Protein AF-D9XY69-F1 (afdb_monomer)

pLDDT: mean 93.39, std 6.17, range [56.41, 97.88]

Nearest PDB structures (foldseek):
  2dg8-assembly1_D  TM=9.136E-01  e=1.006E-06  Streptomyces coelicolor A3(2)
  7acl-assembly1_B  TM=8.622E-01  e=5.812E-03  Escherichia coli
  3hta-assembly2_C  TM=8.224E-01  e=2.117E-02  Streptomyces lividans

Secondary structure (DSSP, 8-state):
-HHHHHHHHHHTT-HHHHHHHHHHHHHHHHHHTTTS-HHHHHHHHHHHHHHHHHHHH-SSPPPHHHHHHHHHHHHS--

Mean predicted aligned error: 3.4 Å

Structure (mmCIF, N/CA/C/O backbone):
data_AF-D9XY69-F1
#
_entry.id   AF-D9XY69-F1
#
loop_
_atom_site.group_PDB
_atom_site.id
_atom_site.type_symbol
_atom_site.label_atom_id
_atom_site.label_alt_id
_atom_site.label_comp_id
_atom_site.label_asym_id
_atom_site.label_entity_id
_atom_site.label_seq_id
_atom_site.pdbx_PDB_ins_code
_atom_site.Cartn_x
_atom_site.Cartn_y
_atom_site.Cartn_z
_atom_site.occupancy
_atom_site.B_iso_or_equiv
_atom_site.auth_seq_id
_atom_site.auth_comp_id
_atom_site.auth_asym_id
_atom_site.auth_atom_id
_atom_site.pdbx_PDB_model_num
ATOM 1 N N . MET A 1 1 ? -0.985 0.143 -12.240 1.00 79.75 1 MET A N 1
ATOM 2 C CA . MET A 1 1 ? 0.099 -0.321 -11.348 1.00 79.75 1 MET A CA 1
ATOM 3 C C . MET A 1 1 ? 1.423 -0.578 -12.055 1.00 79.75 1 MET A C 1
ATOM 5 O O . MET A 1 1 ? 2.420 -0.658 -11.354 1.00 79.75 1 MET A O 1
ATOM 9 N N . ILE A 1 2 ? 1.472 -0.582 -13.394 1.00 85.75 2 ILE A N 1
ATOM 10 C CA . ILE A 1 2 ? 2.700 -0.819 -14.173 1.00 85.75 2 ILE A CA 1
ATOM 11 C C . ILE A 1 2 ? 3.886 0.029 -13.675 1.00 85.75 2 ILE A C 1
ATOM 13 O O . ILE A 1 2 ? 4.890 -0.526 -13.247 1.00 85.75 2 ILE A O 1
ATOM 17 N N . LEU A 1 3 ? 3.731 1.356 -13.593 1.00 90.56 3 LEU A N 1
ATOM 18 C CA . LEU A 1 3 ? 4.817 2.251 -13.161 1.00 90.56 3 LEU A CA 1
ATOM 19 C C . LEU A 1 3 ? 5.313 1.979 -11.729 1.00 90.56 3 LEU A C 1
ATOM 21 O O . LEU A 1 3 ? 6.507 2.067 -11.456 1.00 90.56 3 LEU A O 1
ATOM 25 N N . THR A 1 4 ? 4.413 1.638 -10.804 1.00 91.12 4 THR A N 1
ATOM 26 C CA . THR A 1 4 ? 4.781 1.318 -9.415 1.00 91.12 4 THR A CA 1
ATOM 27 C C . THR A 1 4 ? 5.560 0.004 -9.344 1.00 91.12 4 THR A C 1
ATOM 29 O O . THR A 1 4 ? 6.549 -0.092 -8.622 1.00 91.12 4 THR A O 1
ATOM 32 N N . GLN A 1 5 ? 5.161 -0.996 -10.133 1.00 91.81 5 GLN A N 1
ATOM 33 C CA . GLN A 1 5 ? 5.840 -2.293 -10.206 1.00 91.81 5 GLN A CA 1
ATOM 34 C C . GLN A 1 5 ? 7.229 -2.173 -10.854 1.00 91.81 5 GLN A C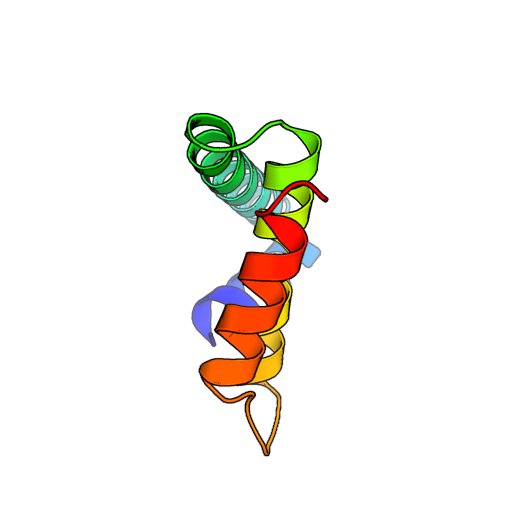 1
ATOM 36 O O . GLN A 1 5 ? 8.201 -2.758 -10.367 1.00 91.81 5 GLN A O 1
ATOM 41 N N . GLU A 1 6 ? 7.350 -1.371 -11.913 1.00 94.44 6 GLU A N 1
ATOM 42 C CA . GLU A 1 6 ? 8.634 -1.034 -12.537 1.00 94.44 6 GLU A CA 1
ATOM 43 C C . GLU A 1 6 ? 9.553 -0.301 -11.553 1.00 94.44 6 GLU A C 1
ATOM 45 O O . GLU A 1 6 ? 10.721 -0.666 -11.404 1.00 94.44 6 GLU A O 1
ATOM 50 N N . LEU A 1 7 ? 9.017 0.672 -10.808 1.00 94.50 7 LEU A N 1
ATOM 51 C CA . LEU A 1 7 ? 9.757 1.384 -9.769 1.00 94.50 7 LEU A CA 1
ATOM 52 C C . LEU A 1 7 ? 10.266 0.435 -8.676 1.00 94.50 7 LEU A C 1
ATOM 54 O O . LEU A 1 7 ? 11.429 0.534 -8.288 1.00 94.50 7 LEU A O 1
ATOM 58 N N . TYR A 1 8 ? 9.444 -0.501 -8.196 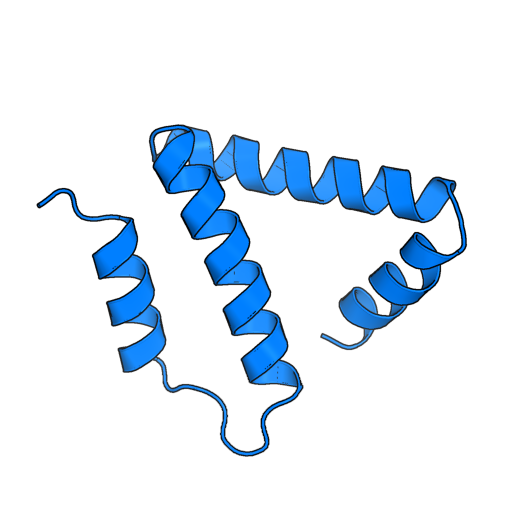1.00 93.00 8 TYR A N 1
ATOM 59 C CA . TYR A 1 8 ? 9.882 -1.499 -7.212 1.00 93.00 8 TYR A CA 1
ATOM 60 C C . TYR A 1 8 ? 10.952 -2.439 -7.771 1.00 93.00 8 TYR A C 1
ATOM 62 O O . TYR A 1 8 ? 11.911 -2.769 -7.072 1.00 93.00 8 TYR A O 1
ATOM 70 N N . THR A 1 9 ? 10.850 -2.804 -9.049 1.00 95.06 9 THR A N 1
ATOM 71 C CA . THR A 1 9 ? 11.877 -3.597 -9.741 1.00 95.06 9 THR A CA 1
ATOM 72 C C . THR A 1 9 ? 13.211 -2.849 -9.814 1.00 95.06 9 THR A C 1
ATOM 74 O O . THR A 1 9 ? 14.266 -3.443 -9.579 1.00 95.06 9 THR A O 1
ATOM 77 N N . LEU A 1 10 ? 13.183 -1.542 -10.095 1.00 97.12 10 LEU A N 1
ATOM 78 C CA . LEU A 1 10 ? 14.369 -0.682 -10.062 1.00 97.12 10 LEU A CA 1
ATOM 79 C C . LEU A 1 10 ? 14.920 -0.542 -8.638 1.00 97.12 10 LEU A C 1
ATOM 81 O O . LEU A 1 10 ? 16.119 -0.716 -8.424 1.00 97.12 10 LEU A O 1
ATOM 85 N N . ALA A 1 11 ? 14.056 -0.296 -7.653 1.00 97.00 11 ALA A N 1
ATOM 86 C CA . ALA A 1 11 ? 14.427 -0.143 -6.247 1.00 97.00 11 ALA A CA 1
ATOM 87 C C . ALA A 1 11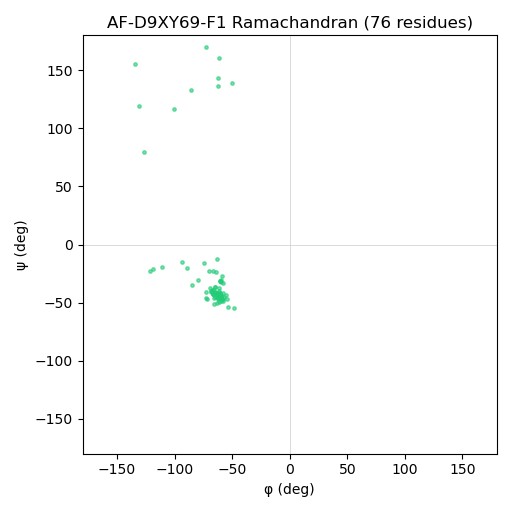 ? 15.096 -1.392 -5.657 1.00 97.00 11 ALA A C 1
ATOM 89 O O . ALA A 1 11 ? 15.978 -1.271 -4.808 1.00 97.00 11 ALA A O 1
ATOM 90 N N . ALA A 1 12 ? 14.737 -2.588 -6.136 1.00 96.31 12 ALA A N 1
ATOM 91 C CA . ALA A 1 12 ? 15.380 -3.835 -5.726 1.00 96.31 12 ALA A CA 1
ATOM 92 C C . ALA A 1 12 ? 16.865 -3.917 -6.132 1.00 96.31 12 ALA A C 1
ATOM 94 O O . ALA A 1 12 ? 17.626 -4.661 -5.514 1.00 96.31 12 ALA A O 1
ATOM 95 N N . ARG A 1 13 ? 17.283 -3.168 -7.162 1.00 96.75 13 ARG A N 1
ATOM 96 C CA . ARG A 1 13 ? 18.623 -3.264 -7.770 1.00 96.75 13 ARG A CA 1
ATOM 97 C C . ARG A 1 13 ? 19.443 -1.976 -7.681 1.00 96.75 13 ARG A C 1
ATOM 99 O O . ARG A 1 13 ? 20.663 -2.036 -7.782 1.00 96.75 13 ARG A O 1
ATOM 106 N N . HIS A 1 14 ? 18.799 -0.828 -7.486 1.00 97.81 14 HIS A N 1
ATOM 107 C CA . HIS A 1 14 ? 19.432 0.486 -7.569 1.00 97.81 14 HIS A CA 1
ATOM 108 C C . HIS A 1 14 ? 19.094 1.353 -6.350 1.00 97.81 14 HIS A C 1
ATOM 110 O O . HIS A 1 14 ? 17.936 1.714 -6.125 1.00 97.81 14 HIS A O 1
ATOM 116 N N . GLU A 1 15 ? 20.128 1.743 -5.599 1.00 96.81 15 GLU A N 1
ATOM 117 C CA . GLU A 1 15 ? 19.993 2.474 -4.330 1.00 96.81 15 GLU A CA 1
ATOM 118 C C . GLU A 1 15 ? 19.182 3.780 -4.423 1.00 96.81 15 GLU A C 1
ATOM 120 O O . GLU A 1 15 ? 18.278 3.960 -3.606 1.00 96.81 15 GLU A O 1
ATOM 125 N N . PRO A 1 16 ? 19.360 4.643 -5.447 1.00 97.44 16 PRO A N 1
ATOM 126 C CA . PRO A 1 16 ? 18.577 5.879 -5.542 1.00 97.44 16 PRO A CA 1
ATOM 127 C C . PRO A 1 16 ? 17.059 5.643 -5.620 1.00 97.44 16 PRO A C 1
ATOM 129 O O . PRO A 1 16 ? 16.261 6.430 -5.108 1.00 97.44 16 PRO A O 1
ATOM 132 N N . TYR A 1 17 ? 16.636 4.533 -6.231 1.00 97.56 17 TYR A N 1
ATOM 133 C CA . TYR A 1 17 ? 15.221 4.171 -6.335 1.00 97.56 17 TYR A CA 1
ATOM 134 C C . TYR A 1 17 ? 14.698 3.542 -5.039 1.00 97.56 17 TYR A C 1
ATOM 136 O O . TYR A 1 17 ? 13.530 3.738 -4.693 1.00 97.56 17 TYR A O 1
ATOM 144 N N . ARG A 1 18 ? 15.560 2.850 -4.282 1.00 96.56 18 ARG A N 1
ATOM 145 C CA . ARG A 1 18 ? 15.255 2.371 -2.925 1.00 96.56 18 ARG A CA 1
ATOM 146 C C . ARG A 1 18 ? 14.981 3.546 -1.989 1.00 96.56 18 ARG A C 1
ATOM 148 O O . ARG A 1 18 ? 13.964 3.551 -1.295 1.00 96.56 18 ARG A O 1
ATOM 155 N N . GLU A 1 19 ? 15.829 4.572 -2.023 1.00 97.25 19 GLU A N 1
ATOM 156 C CA . GLU A 1 19 ? 15.641 5.803 -1.249 1.00 97.25 19 GLU A CA 1
ATOM 157 C C . GLU A 1 19 ? 14.352 6.537 -1.631 1.00 97.25 19 GLU A C 1
ATOM 159 O O . GLU A 1 19 ? 13.615 7.004 -0.754 1.00 97.25 19 GLU A O 1
ATOM 164 N N . LEU A 1 20 ? 14.049 6.608 -2.933 1.00 96.75 20 LEU A N 1
ATOM 165 C CA . LEU A 1 20 ? 12.807 7.193 -3.433 1.00 96.75 20 LEU A CA 1
ATOM 166 C C . LEU A 1 20 ? 11.579 6.451 -2.888 1.00 96.75 20 LEU A C 1
ATOM 168 O O . LEU A 1 20 ? 10.680 7.098 -2.344 1.00 96.75 20 LEU A O 1
ATOM 172 N N . CYS A 1 21 ? 11.562 5.116 -2.970 1.00 95.38 21 CYS A N 1
ATOM 173 C CA . CYS A 1 21 ? 10.481 4.296 -2.418 1.00 95.38 21 CYS A CA 1
ATOM 174 C C . CYS A 1 21 ? 10.344 4.498 -0.908 1.00 95.38 21 CYS A C 1
ATOM 176 O O . CYS A 1 21 ? 9.247 4.745 -0.414 1.00 95.38 21 CYS A O 1
ATOM 178 N N . ALA A 1 22 ? 11.459 4.484 -0.173 1.00 94.69 22 ALA A N 1
ATOM 179 C CA . ALA A 1 22 ? 11.447 4.683 1.270 1.00 94.69 22 ALA A CA 1
ATOM 180 C C . ALA A 1 22 ? 10.89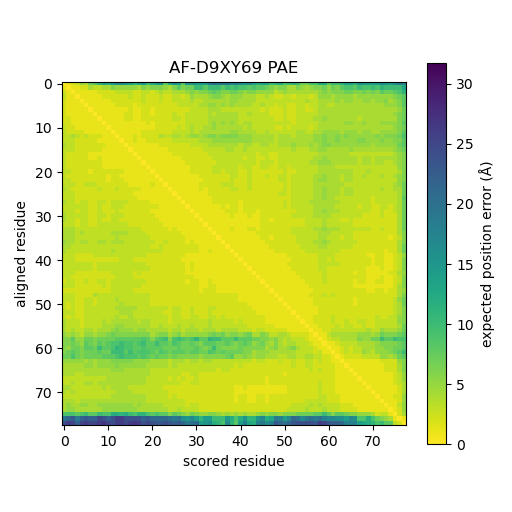3 6.066 1.655 1.00 94.69 22 ALA A C 1
ATOM 182 O O . ALA A 1 22 ? 10.133 6.185 2.616 1.00 94.69 22 ALA A O 1
ATOM 183 N N . ARG A 1 23 ? 11.233 7.122 0.904 1.00 97.06 23 ARG A N 1
ATOM 184 C CA . ARG A 1 23 ? 10.698 8.473 1.126 1.00 97.06 23 ARG A CA 1
ATOM 185 C C . ARG A 1 23 ? 9.202 8.552 0.827 1.00 97.06 23 ARG A C 1
ATOM 187 O O . ARG A 1 23 ? 8.474 9.167 1.604 1.00 97.06 23 ARG A O 1
ATOM 194 N N . TRP A 1 24 ? 8.749 7.929 -0.258 1.00 94.81 24 TRP A N 1
ATOM 195 C CA . TRP A 1 24 ? 7.329 7.861 -0.601 1.00 94.81 24 TRP A CA 1
ATOM 196 C C . TRP A 1 24 ? 6.523 7.102 0.466 1.00 94.81 24 TRP A C 1
ATOM 198 O O . TRP A 1 24 ? 5.573 7.668 1.005 1.00 94.81 24 TRP A O 1
ATOM 208 N N . MET A 1 25 ? 6.955 5.900 0.858 1.00 93.94 25 MET A N 1
ATOM 209 C CA . MET A 1 25 ? 6.296 5.089 1.893 1.00 93.94 25 MET A CA 1
ATOM 210 C C . MET A 1 25 ? 6.254 5.801 3.250 1.00 93.94 25 MET A C 1
ATOM 212 O O . MET A 1 25 ? 5.229 5.796 3.927 1.00 93.94 25 MET A O 1
ATOM 216 N N . ARG A 1 26 ? 7.344 6.477 3.650 1.00 95.25 26 ARG A N 1
ATOM 217 C CA . ARG A 1 26 ? 7.334 7.304 4.870 1.00 95.25 26 ARG A CA 1
ATOM 218 C C . ARG A 1 26 ? 6.290 8.412 4.785 1.00 95.25 26 ARG A C 1
ATOM 220 O O . ARG A 1 26 ? 5.544 8.602 5.735 1.00 95.25 26 ARG A O 1
ATOM 227 N N . ARG A 1 27 ? 6.213 9.120 3.653 1.00 96.44 27 ARG A N 1
ATOM 228 C CA . ARG A 1 27 ? 5.238 10.202 3.471 1.00 96.44 27 ARG A CA 1
ATOM 229 C C . ARG A 1 27 ? 3.796 9.691 3.493 1.00 96.44 27 ARG A C 1
ATOM 231 O O . ARG A 1 27 ? 2.968 10.347 4.113 1.00 96.44 27 ARG A O 1
ATOM 238 N N . SER A 1 28 ? 3.514 8.548 2.860 1.00 95.00 28 SER A N 1
ATOM 239 C CA . SER A 1 28 ? 2.208 7.870 2.934 1.00 95.00 28 SER A CA 1
ATOM 240 C C . SER A 1 28 ? 1.807 7.634 4.391 1.00 95.00 28 SER A C 1
ATOM 242 O O . SER A 1 28 ? 0.778 8.132 4.847 1.00 95.00 28 SER A O 1
ATOM 244 N N . ARG A 1 29 ? 2.686 6.990 5.167 1.00 95.62 29 ARG A N 1
ATOM 245 C CA . ARG A 1 29 ? 2.408 6.681 6.570 1.00 95.62 29 ARG A CA 1
ATOM 246 C C . ARG A 1 29 ? 2.230 7.915 7.445 1.00 95.62 29 ARG A C 1
ATOM 248 O O . ARG A 1 29 ? 1.285 7.953 8.218 1.00 95.62 29 ARG A O 1
ATOM 255 N N . THR A 1 30 ? 3.068 8.938 7.283 1.00 97.06 30 THR A N 1
ATOM 256 C CA . THR A 1 30 ? 2.928 10.196 8.035 1.00 97.06 30 THR A CA 1
ATOM 257 C C . THR A 1 30 ? 1.585 10.882 7.779 1.00 97.06 30 THR A C 1
ATOM 259 O O . THR A 1 30 ? 1.076 11.560 8.663 1.00 97.06 30 THR A O 1
ATOM 262 N N . LEU A 1 31 ? 0.992 10.725 6.590 1.00 97.81 31 LEU A N 1
ATOM 263 C CA . LEU A 1 31 ? -0.358 11.232 6.327 1.00 97.81 31 LEU A CA 1
ATOM 264 C C . LEU A 1 31 ? -1.423 10.394 7.046 1.00 97.81 31 LEU A C 1
ATOM 266 O O . LEU A 1 31 ? -2.348 10.957 7.620 1.00 97.81 31 LEU A O 1
ATOM 270 N N . LEU A 1 32 ? -1.283 9.067 7.066 1.00 97.56 32 LEU A N 1
ATOM 271 C CA . LEU A 1 32 ? -2.207 8.185 7.790 1.00 97.56 32 LEU A CA 1
ATOM 272 C C . LEU A 1 32 ? -2.154 8.407 9.310 1.00 97.56 32 LEU A C 1
ATOM 274 O O . LEU A 1 32 ? -3.192 8.391 9.968 1.00 97.56 32 LEU A O 1
ATOM 278 N N . GLU A 1 33 ? -0.970 8.686 9.854 1.00 97.88 33 GLU A N 1
ATOM 279 C CA . GLU A 1 33 ? -0.745 9.005 11.273 1.00 97.88 33 GLU A CA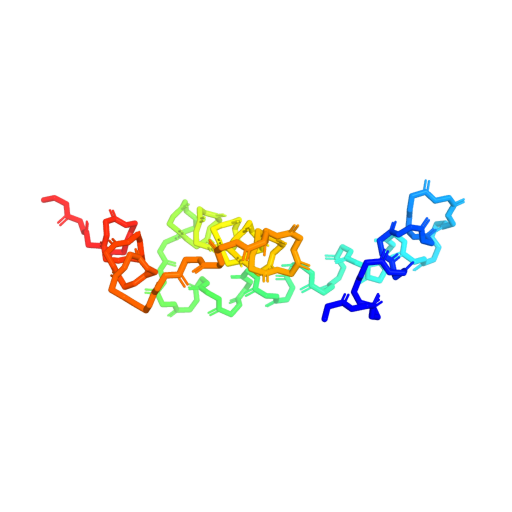 1
ATOM 280 C C . GLU A 1 33 ? -1.444 10.303 11.729 1.00 97.88 33 GLU A C 1
ATOM 282 O O . GLU A 1 33 ? -1.567 10.547 12.925 1.00 97.88 33 GLU A O 1
ATOM 287 N N . GLN A 1 34 ? -1.951 11.134 10.808 1.00 97.81 34 GLN A N 1
ATOM 288 C CA . GLN A 1 34 ? -2.790 12.295 11.155 1.00 97.81 34 GLN A CA 1
ATOM 289 C C . GLN A 1 34 ? -4.213 11.896 11.567 1.00 97.81 34 GLN A C 1
ATOM 291 O O . GLN A 1 34 ? -4.939 12.708 12.141 1.00 97.81 34 GLN A O 1
ATOM 296 N N . HIS A 1 35 ? -4.622 10.665 11.257 1.00 96.62 35 HIS A N 1
ATOM 297 C CA . HIS A 1 35 ? -5.979 10.165 11.468 1.00 96.62 35 HIS A CA 1
ATOM 298 C C . HIS A 1 35 ? -6.032 8.928 12.367 1.00 96.62 35 HIS A C 1
ATOM 300 O O . HIS A 1 35 ? -7.070 8.656 12.964 1.00 96.62 35 HIS A O 1
ATOM 306 N N . PHE A 1 36 ? -4.927 8.190 12.466 1.00 96.50 36 PHE A N 1
ATOM 307 C CA . PHE A 1 36 ? -4.838 6.926 13.188 1.00 96.50 36 PHE A CA 1
ATOM 308 C C . PHE A 1 36 ? -3.577 6.880 14.049 1.00 96.50 36 PHE A C 1
ATOM 310 O O . PHE A 1 36 ? -2.584 7.538 13.742 1.00 96.50 36 PHE A O 1
ATOM 317 N N . ASP A 1 37 ? -3.589 6.067 15.108 1.00 95.69 37 ASP A N 1
ATOM 318 C CA . ASP A 1 37 ? -2.371 5.775 15.860 1.00 95.69 37 ASP A CA 1
ATOM 319 C C . ASP A 1 37 ? -1.324 5.078 14.969 1.00 95.69 37 ASP A C 1
ATOM 321 O O . ASP A 1 37 ? -1.642 4.497 13.928 1.00 95.69 37 ASP A O 1
ATOM 325 N N . ALA A 1 38 ? -0.058 5.113 15.387 1.00 95.44 38 ALA A N 1
ATOM 326 C CA . ALA A 1 38 ? 1.054 4.596 14.590 1.00 95.44 38 ALA A CA 1
ATOM 327 C C . ALA A 1 38 ? 0.907 3.108 14.211 1.00 95.44 38 ALA A C 1
ATOM 329 O O . ALA A 1 38 ? 1.346 2.699 13.130 1.00 95.44 38 ALA A O 1
ATOM 330 N N . ALA A 1 39 ? 0.294 2.288 15.073 1.00 95.56 39 ALA A N 1
ATOM 331 C CA . ALA A 1 39 ? 0.111 0.867 14.803 1.00 95.56 39 ALA A CA 1
ATOM 332 C C . ALA A 1 39 ? -0.967 0.654 13.731 1.00 95.56 39 ALA A C 1
ATOM 334 O O . ALA A 1 39 ? -0.740 -0.087 12.771 1.00 95.56 39 ALA A O 1
ATOM 335 N N . THR A 1 40 ? -2.101 1.344 13.854 1.00 96.31 40 THR A N 1
ATOM 336 C CA . THR A 1 40 ? -3.192 1.315 12.869 1.00 96.31 40 THR A CA 1
ATOM 337 C C . THR A 1 40 ? -2.753 1.905 11.529 1.00 96.31 40 THR A C 1
ATOM 339 O O . THR A 1 40 ? -2.960 1.287 10.485 1.00 96.31 40 THR A O 1
ATOM 342 N N . ALA A 1 41 ? -2.060 3.048 11.533 1.00 97.06 41 ALA A N 1
ATOM 343 C CA . ALA A 1 41 ? -1.539 3.680 10.323 1.00 97.06 41 ALA A CA 1
ATOM 344 C C . ALA A 1 41 ? -0.589 2.751 9.552 1.00 97.06 41 ALA A C 1
ATOM 346 O O . ALA A 1 41 ? -0.678 2.651 8.330 1.00 97.06 41 ALA A O 1
ATOM 347 N N . ARG A 1 42 ? 0.294 2.021 10.250 1.00 95.38 42 ARG A N 1
ATOM 348 C CA . ARG A 1 42 ? 1.209 1.068 9.606 1.00 95.38 42 ARG A CA 1
ATOM 349 C C . ARG A 1 42 ? 0.494 -0.155 9.030 1.00 95.38 42 ARG A C 1
ATOM 351 O O . ARG A 1 42 ? 0.891 -0.624 7.965 1.00 95.38 42 ARG A O 1
ATOM 358 N N . GLN A 1 43 ? -0.539 -0.661 9.701 1.00 96.44 43 GLN A N 1
ATOM 359 C CA . GLN A 1 43 ? -1.368 -1.750 9.174 1.00 96.44 43 GLN A CA 1
ATOM 360 C C . GLN A 1 43 ? -2.161 -1.304 7.942 1.00 96.44 43 GLN A C 1
ATOM 362 O O . GLN A 1 43 ? -2.201 -2.021 6.944 1.00 96.44 43 GLN A O 1
ATOM 367 N N . LEU A 1 44 ? -2.734 -0.100 7.984 1.00 96.81 44 LEU A N 1
ATOM 368 C CA . LEU A 1 44 ? -3.501 0.463 6.880 1.00 96.81 44 LEU A CA 1
ATOM 369 C C . LEU A 1 44 ? -2.622 0.752 5.651 1.00 96.81 44 LEU A C 1
ATOM 371 O O . LEU A 1 44 ? -3.014 0.406 4.542 1.00 96.81 44 LEU A O 1
ATOM 375 N N . ASP A 1 45 ? -1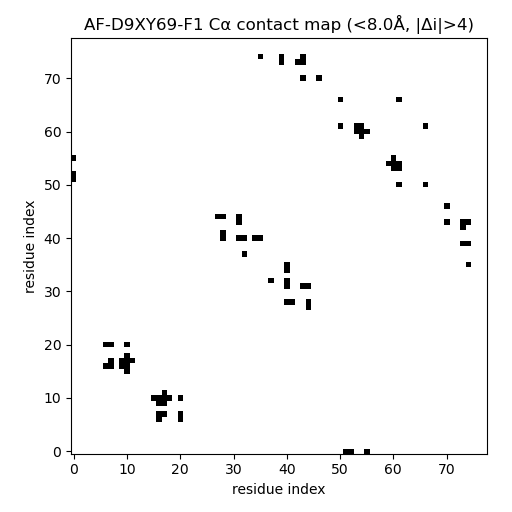.419 1.306 5.845 1.00 96.25 45 ASP A N 1
ATOM 376 C CA . ASP A 1 45 ? -0.407 1.520 4.791 1.00 96.25 45 ASP A CA 1
ATOM 377 C C . ASP A 1 45 ? -0.090 0.201 4.059 1.00 96.25 45 ASP A C 1
ATOM 379 O O . ASP A 1 45 ? -0.136 0.130 2.832 1.00 96.25 45 ASP A O 1
ATOM 383 N N . ALA A 1 46 ? 0.135 -0.882 4.813 1.00 95.12 46 ALA A N 1
ATOM 384 C CA . ALA A 1 46 ? 0.389 -2.206 4.247 1.00 95.12 46 ALA A CA 1
ATOM 385 C C . ALA A 1 46 ? -0.840 -2.804 3.536 1.00 95.12 46 ALA A C 1
ATOM 387 O O . ALA A 1 46 ? -0.692 -3.419 2.478 1.00 95.12 46 ALA A O 1
ATOM 388 N N . LEU A 1 47 ? -2.048 -2.617 4.08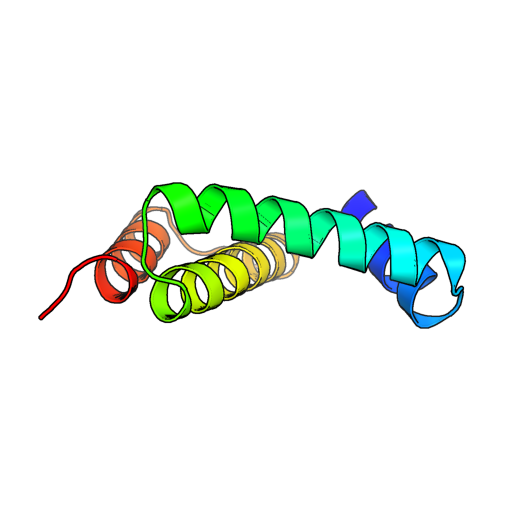6 1.00 96.00 47 LEU A N 1
ATOM 389 C CA . LEU A 1 47 ? -3.289 -3.078 3.457 1.00 96.00 47 LEU A CA 1
ATOM 390 C C . LEU A 1 47 ? -3.511 -2.392 2.103 1.00 96.00 47 LEU A C 1
ATOM 392 O O . LEU A 1 47 ? -3.858 -3.065 1.135 1.00 96.00 47 LEU A O 1
ATOM 396 N N . ILE A 1 48 ? -3.309 -1.073 2.028 1.00 94.69 48 ILE A N 1
ATOM 397 C CA . ILE A 1 48 ? -3.480 -0.296 0.792 1.00 94.69 48 ILE A CA 1
ATOM 398 C C . ILE A 1 48 ? -2.566 -0.843 -0.309 1.00 94.69 48 ILE A C 1
ATOM 400 O O . ILE A 1 48 ? -3.046 -1.121 -1.410 1.00 94.69 48 ILE A O 1
ATOM 404 N N . GLU A 1 49 ? -1.284 -1.055 -0.003 1.00 93.00 49 GLU A N 1
ATOM 405 C CA . GLU A 1 49 ? -0.326 -1.618 -0.961 1.00 93.00 49 GLU A CA 1
ATOM 406 C C . GLU A 1 49 ? -0.708 -3.044 -1.387 1.00 93.00 49 GLU A C 1
ATOM 408 O O . GLU A 1 49 ? -0.736 -3.353 -2.580 1.00 93.00 49 GLU A O 1
ATOM 413 N N . GLY A 1 50 ? -1.080 -3.909 -0.436 1.00 92.44 50 GLY A N 1
ATOM 414 C CA . GLY A 1 50 ? -1.493 -5.285 -0.728 1.00 92.44 50 GLY A CA 1
ATOM 415 C C . GLY A 1 50 ? -2.739 -5.364 -1.616 1.00 92.44 50 GLY A C 1
ATOM 416 O O . GLY A 1 50 ? -2.757 -6.106 -2.598 1.00 92.44 50 GLY A O 1
ATOM 417 N N . LEU A 1 51 ? -3.766 -4.559 -1.325 1.00 93.50 51 LEU A N 1
ATOM 418 C CA . LEU A 1 51 ? -4.993 -4.506 -2.125 1.00 93.50 51 LEU A CA 1
ATOM 419 C C . LEU A 1 51 ? -4.741 -3.943 -3.529 1.00 93.50 51 LEU A C 1
ATOM 421 O O . LEU A 1 51 ? -5.315 -4.444 -4.498 1.00 93.50 51 LEU A O 1
ATOM 425 N N . ALA A 1 52 ? -3.880 -2.929 -3.658 1.00 90.94 52 ALA A N 1
ATOM 426 C CA . ALA A 1 52 ? -3.502 -2.374 -4.955 1.00 90.94 52 ALA A CA 1
ATOM 427 C C . ALA A 1 52 ? -2.731 -3.395 -5.808 1.00 90.94 52 ALA A C 1
ATOM 429 O O . ALA A 1 52 ? -3.000 -3.516 -7.007 1.00 90.94 52 ALA A O 1
ATOM 430 N N . LEU A 1 53 ? -1.822 -4.155 -5.187 1.00 90.69 53 LEU A N 1
ATOM 431 C CA . LEU A 1 53 ? -1.059 -5.212 -5.845 1.00 90.69 53 LEU A CA 1
ATOM 432 C C . LEU A 1 53 ? -1.960 -6.368 -6.293 1.00 90.69 53 LEU A C 1
ATOM 434 O O . LEU A 1 53 ? -1.919 -6.734 -7.465 1.00 90.69 53 LEU A O 1
ATOM 438 N N . HIS A 1 54 ? -2.802 -6.904 -5.402 1.00 91.00 54 HIS A N 1
ATOM 439 C CA . HIS A 1 54 ? -3.739 -7.978 -5.748 1.00 91.00 54 HIS A CA 1
ATOM 440 C C . HIS A 1 54 ? -4.680 -7.540 -6.866 1.00 91.00 54 HIS A C 1
ATOM 442 O O . HIS A 1 54 ? -4.787 -8.221 -7.874 1.00 91.00 54 HIS A O 1
ATOM 448 N N . ARG A 1 55 ? -5.272 -6.344 -6.779 1.00 90.00 55 ARG A N 1
ATOM 449 C CA . ARG A 1 55 ? -6.144 -5.828 -7.844 1.00 90.00 55 ARG A CA 1
ATOM 450 C C . ARG A 1 55 ? -5.449 -5.717 -9.210 1.00 90.00 55 ARG A C 1
ATOM 452 O O . ARG A 1 55 ? -6.133 -5.728 -10.227 1.00 90.00 55 ARG A O 1
ATOM 459 N N . ALA A 1 56 ? -4.129 -5.542 -9.242 1.00 89.50 56 ALA A N 1
ATOM 460 C CA . ALA A 1 56 ? -3.368 -5.430 -10.482 1.00 89.50 56 ALA A CA 1
ATOM 461 C C . ALA A 1 56 ? -2.867 -6.763 -11.048 1.00 89.50 56 ALA A C 1
ATOM 463 O O . ALA A 1 56 ? -2.518 -6.797 -12.225 1.00 89.50 56 ALA A O 1
ATOM 464 N N . LEU A 1 57 ? -2.779 -7.808 -10.223 1.00 89.44 57 LEU A N 1
ATOM 465 C CA . LEU A 1 57 ? -2.239 -9.116 -10.604 1.00 89.44 57 LEU A CA 1
ATOM 466 C C . LEU A 1 57 ? -3.297 -10.223 -10.659 1.00 89.44 57 LEU A C 1
ATOM 468 O O . LEU A 1 57 ? -3.034 -11.262 -11.250 1.00 89.44 57 LEU A O 1
ATOM 472 N N . ASP A 1 58 ? -4.443 -10.023 -10.014 1.00 89.75 58 ASP A N 1
ATOM 473 C CA . ASP A 1 58 ? -5.508 -11.013 -9.907 1.00 89.75 58 ASP A CA 1
ATOM 474 C C . ASP A 1 58 ? -6.437 -10.955 -11.126 1.00 89.75 58 ASP A C 1
ATOM 476 O O . ASP A 1 58 ? -6.907 -9.881 -11.520 1.00 89.75 58 ASP A O 1
ATOM 480 N N . ASP A 1 59 ? -6.737 -12.126 -11.686 1.00 89.62 59 ASP A N 1
ATOM 481 C CA . ASP A 1 59 ? -7.705 -12.298 -12.769 1.00 89.62 59 ASP A CA 1
ATOM 482 C C . ASP A 1 59 ? -9.140 -11.990 -12.299 1.00 89.62 59 ASP A C 1
ATOM 484 O O . ASP A 1 59 ? -10.004 -11.647 -13.108 1.00 89.62 59 ASP A O 1
ATOM 488 N N . THR A 1 60 ? -9.403 -12.079 -10.987 1.00 90.81 60 THR A N 1
ATOM 489 C CA . THR A 1 60 ? -10.694 -11.749 -10.363 1.00 90.81 60 THR A CA 1
ATOM 490 C C . THR A 1 60 ? -10.502 -10.734 -9.229 1.00 90.81 60 THR A C 1
ATOM 492 O O . THR A 1 60 ? -10.497 -11.094 -8.052 1.00 90.81 60 THR A O 1
ATOM 495 N N . PRO A 1 61 ? -10.349 -9.435 -9.544 1.00 86.00 61 PRO A N 1
ATOM 496 C CA . PRO A 1 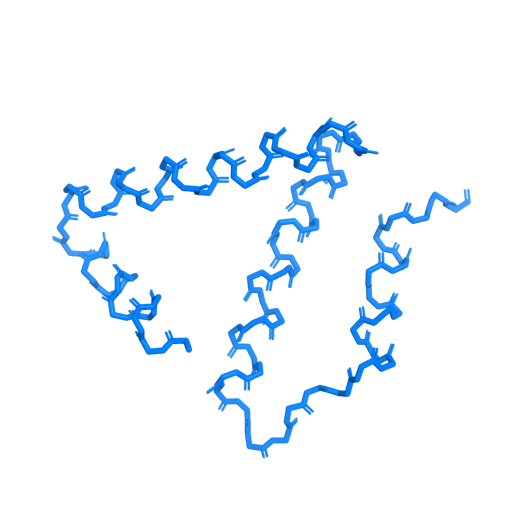61 ? -9.993 -8.435 -8.548 1.00 86.00 61 PRO A CA 1
ATOM 497 C C . PRO A 1 61 ? -11.062 -8.292 -7.447 1.00 86.00 61 PRO A C 1
ATOM 499 O O . PRO A 1 61 ? -12.258 -8.294 -7.759 1.00 86.00 61 PRO A O 1
ATOM 502 N N . PRO A 1 62 ? -10.650 -8.055 -6.182 1.00 85.69 62 PRO A N 1
ATOM 503 C CA . PRO A 1 62 ? -11.556 -7.820 -5.063 1.00 85.69 62 PRO A CA 1
ATOM 504 C C . PRO A 1 62 ? -12.607 -6.757 -5.365 1.00 85.69 62 PRO A C 1
ATOM 506 O O . PRO A 1 62 ? -12.304 -5.694 -5.928 1.00 85.69 62 PRO A O 1
ATOM 509 N N . ASP A 1 63 ? -13.838 -7.014 -4.932 1.00 90.69 63 ASP A N 1
ATOM 510 C CA . ASP A 1 63 ? -14.892 -6.019 -5.026 1.00 90.69 63 ASP A CA 1
ATOM 511 C C . ASP A 1 63 ? -14.704 -4.882 -3.998 1.00 90.69 63 ASP A C 1
ATOM 513 O O . ASP A 1 63 ? -13.862 -4.897 -3.087 1.00 90.69 63 ASP A O 1
ATOM 517 N N . ARG A 1 64 ? -15.517 -3.834 -4.159 1.00 93.19 64 ARG A N 1
ATOM 518 C CA . ARG A 1 64 ? -15.477 -2.674 -3.260 1.00 93.19 64 ARG A CA 1
ATOM 519 C C . ARG A 1 64 ? -16.009 -2.986 -1.862 1.00 93.19 64 ARG A C 1
ATOM 521 O O . ARG A 1 64 ? -15.686 -2.236 -0.942 1.00 93.19 64 ARG A O 1
ATOM 528 N N . ALA A 1 65 ? -16.843 -4.012 -1.701 1.00 95.88 65 ALA A N 1
ATOM 529 C CA . ALA A 1 65 ? -17.408 -4.378 -0.409 1.00 95.88 65 ALA A CA 1
ATOM 530 C C . ALA A 1 65 ? -16.330 -5.007 0.480 1.00 95.88 65 ALA A C 1
ATOM 532 O O . ALA A 1 65 ? -16.125 -4.530 1.594 1.00 95.88 65 ALA A O 1
ATOM 533 N N . LEU A 1 66 ? -15.555 -5.950 -0.058 1.00 93.50 66 LEU A N 1
ATOM 534 C CA . LEU A 1 66 ? -14.431 -6.578 0.632 1.00 93.50 66 LEU A CA 1
ATOM 535 C C . LEU A 1 66 ? -13.362 -5.551 1.021 1.00 93.50 66 LEU A C 1
ATOM 537 O O . LEU A 1 66 ? -12.873 -5.551 2.148 1.00 93.50 66 LEU A O 1
ATOM 541 N N . THR A 1 67 ? -13.042 -4.622 0.114 1.00 94.81 67 THR A N 1
ATOM 542 C CA . THR A 1 67 ? -12.108 -3.522 0.414 1.00 94.81 67 THR A CA 1
ATOM 543 C C . THR A 1 67 ? -12.592 -2.679 1.595 1.00 94.81 67 THR A C 1
ATOM 545 O O . THR A 1 67 ? -11.820 -2.380 2.504 1.00 94.81 67 THR A O 1
ATOM 548 N N . ARG A 1 68 ? -13.874 -2.289 1.601 1.00 95.75 68 ARG A N 1
ATOM 549 C CA . ARG A 1 68 ? -14.453 -1.494 2.695 1.00 95.75 68 ARG A CA 1
ATOM 550 C C . ARG A 1 68 ? -14.435 -2.248 4.013 1.00 95.75 68 ARG A C 1
ATOM 552 O O . ARG A 1 68 ? -14.103 -1.655 5.031 1.00 95.75 68 ARG A O 1
ATOM 559 N N . GLU A 1 69 ? -14.784 -3.527 3.985 1.00 96.44 69 GLU A N 1
ATOM 560 C CA . GLU A 1 69 ? -14.778 -4.371 5.171 1.00 96.44 69 GLU A CA 1
ATOM 561 C C . GLU A 1 69 ? -13.367 -4.497 5.759 1.00 96.44 69 GLU A C 1
ATOM 563 O O . GLU A 1 69 ? -13.185 -4.300 6.957 1.00 96.44 69 GLU A O 1
ATOM 568 N N . ALA A 1 70 ? -12.358 -4.750 4.921 1.00 95.62 70 ALA A N 1
ATOM 569 C CA . ALA A 1 70 ? -10.967 -4.836 5.358 1.00 95.62 70 ALA A CA 1
ATOM 570 C C . ALA A 1 70 ? -10.482 -3.528 6.005 1.00 95.62 70 ALA A C 1
ATOM 572 O O . ALA A 1 70 ? -9.865 -3.567 7.067 1.00 95.62 70 ALA A O 1
ATOM 573 N N . VAL A 1 71 ? -10.807 -2.376 5.404 1.00 96.00 71 VAL A N 1
ATOM 574 C CA . VAL A 1 71 ? -10.491 -1.063 5.988 1.00 96.00 71 VAL A CA 1
ATOM 575 C C . VAL A 1 71 ? -11.200 -0.893 7.330 1.00 96.00 71 VAL A C 1
ATOM 577 O O . VAL A 1 71 ? -10.537 -0.592 8.316 1.00 96.00 71 VAL A O 1
ATOM 580 N N . ALA A 1 72 ? -12.509 -1.156 7.399 1.00 96.31 72 ALA A N 1
ATOM 581 C CA . ALA A 1 72 ? -13.290 -1.010 8.627 1.00 96.31 72 ALA A CA 1
ATOM 582 C C . ALA A 1 72 ? -12.726 -1.856 9.779 1.00 96.31 72 ALA A C 1
ATOM 584 O O . ALA A 1 72 ? -12.537 -1.338 10.876 1.00 96.31 72 ALA A O 1
ATOM 585 N N . ARG A 1 73 ? -12.373 -3.124 9.522 1.00 95.31 73 ARG A N 1
ATOM 586 C CA . ARG A 1 73 ? -11.778 -4.016 10.533 1.00 95.31 73 ARG A CA 1
ATOM 587 C C . ARG A 1 73 ? -10.450 -3.500 11.096 1.00 95.31 7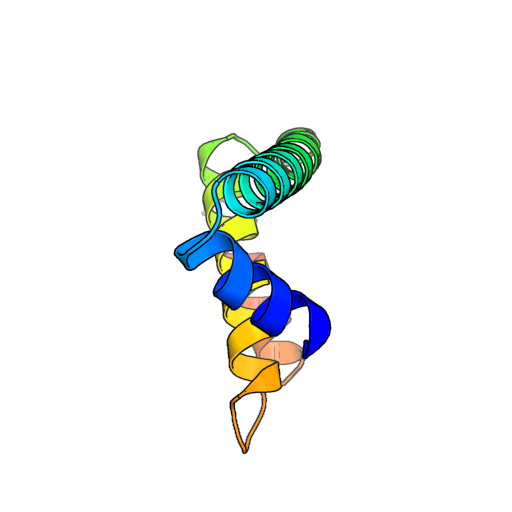3 ARG A C 1
ATOM 589 O O . ARG A 1 73 ? -10.141 -3.803 12.240 1.00 95.31 73 ARG A O 1
ATOM 596 N N . ILE A 1 74 ? -9.662 -2.768 10.305 1.00 95.25 74 ILE A N 1
ATOM 597 C CA . ILE A 1 74 ? -8.386 -2.191 10.759 1.00 95.25 74 ILE A CA 1
ATOM 598 C C . ILE A 1 74 ? -8.605 -0.850 11.466 1.00 95.25 74 ILE A C 1
ATOM 600 O O . ILE A 1 74 ? -7.882 -0.531 12.402 1.00 95.25 74 ILE A O 1
ATOM 604 N N . THR A 1 75 ? -9.576 -0.050 11.023 1.00 95.38 75 THR A N 1
ATOM 605 C CA . THR A 1 75 ? -9.751 1.331 11.504 1.00 95.38 75 THR A CA 1
ATOM 606 C C . THR A 1 75 ? -10.728 1.485 12.665 1.00 95.38 75 THR A C 1
ATOM 608 O O . THR A 1 75 ? -10.775 2.550 13.275 1.00 95.38 75 THR A O 1
ATOM 611 N N . THR A 1 76 ? -11.552 0.477 12.949 1.00 90.31 76 THR A N 1
ATOM 612 C CA . THR A 1 76 ? -12.526 0.518 14.043 1.00 90.31 76 THR A CA 1
ATOM 613 C C . THR A 1 76 ? -11.978 -0.255 15.235 1.00 90.31 76 THR A C 1
ATOM 615 O O . THR A 1 76 ? -11.751 -1.459 15.148 1.00 90.31 76 THR A O 1
ATOM 618 N N . THR A 1 77 ? -11.757 0.438 16.352 1.00 67.50 77 THR A N 1
ATOM 619 C CA . THR A 1 77 ? -11.426 -0.195 17.633 1.00 67.50 77 THR A CA 1
ATOM 620 C C . THR A 1 77 ? -12.589 -1.088 18.072 1.00 67.50 77 THR A C 1
ATOM 622 O O . THR A 1 77 ? -13.744 -0.681 17.932 1.00 67.50 77 THR A O 1
ATOM 625 N N . ALA A 1 78 ? -12.282 -2.295 18.558 1.00 56.41 78 ALA A N 1
ATOM 626 C CA . ALA A 1 78 ? -13.272 -3.223 19.113 1.00 56.41 78 ALA A CA 1
ATOM 627 C C . ALA A 1 78 ? -14.010 -2.637 20.327 1.00 56.41 78 ALA A C 1
ATOM 629 O O . ALA A 1 78 ? -13.373 -1.869 21.087 1.00 56.41 78 ALA A O 1
#

Foldseek 3Di:
DVVVVVLVVCLVPPVVSVVVVVVVLVVQLVVLVVPDPSVLSVVVSVLVVVLVVCQVPPPDRDDPVVVVVVNCVSGDDD

Sequence (78 aa):
MILTQELYTLAARHEPYRELCARWMRRSRTLLEQHFDAATARQLDALIEGLALHRALDDTPPDRALTREAVARITTTA

InterPro domains:
  IPR036271 Tetracyclin repressor-like, C-terminal domain superfamily [SSF48498] (3-67)
  IPR041583 Tetracyclin repressor-like, C-terminal, group 31 [PF17940] (5-75)

Solvent-accessible surface area (backbone atoms only — not comparable to full-atom values): 4464 Å² total; per-residue (Å²): 106,67,71,61,55,52,46,51,59,44,24,77,77,35,66,74,43,34,53,49,50,52,52,50,55,49,52,54,34,58,58,39,44,75,80,34,58,70,68,46,17,53,53,49,51,52,48,53,54,50,53,55,49,44,50,70,72,43,96,75,50,80,55,71,64,60,54,49,51,57,50,45,66,63,73,50,82,130

Organism: NCBI:txid467200

Radius of gyration: 14.2 Å; Cα contacts (8 Å, |Δi|>4): 44; chains: 1; bounding box: 37×25×33 Å